Protein AF-A0A2W4QL28-F1 (afdb_monomer_lite)

Foldseek 3Di:
DDPQVVCCPPPVQLSVLQRQLVVCVPPPNPSNVVSNVSSVVSVVVVCVVVDVVPPPPPDPDPPDD

Structure (mmCIF, N/CA/C/O backbone):
data_AF-A0A2W4QL28-F1
#
_entry.id   AF-A0A2W4QL28-F1
#
loop_
_atom_site.group_PDB
_atom_site.id
_atom_site.type_symbol
_atom_site.label_atom_id
_atom_site.label_alt_id
_atom_site.label_comp_id
_atom_site.label_asym_id
_atom_site.label_entity_id
_atom_site.label_seq_id
_atom_site.pdbx_PDB_ins_code
_atom_site.Cartn_x
_atom_site.Cartn_y
_atom_site.Cartn_z
_atom_site.occupancy
_atom_site.B_iso_or_equiv
_atom_site.auth_seq_id
_atom_site.auth_comp_id
_atom_site.auth_asym_id
_atom_site.auth_atom_id
_atom_site.pdbx_PDB_model_num
ATOM 1 N N . MET A 1 1 ? -2.026 -13.620 -10.855 1.00 72.69 1 MET A N 1
ATOM 2 C CA . MET A 1 1 ? -2.542 -13.673 -9.470 1.00 72.69 1 MET A CA 1
ATOM 3 C C . MET A 1 1 ? -1.633 -12.788 -8.639 1.00 72.69 1 MET A C 1
ATOM 5 O O . MET A 1 1 ? -0.432 -12.990 -8.727 1.00 72.69 1 MET A O 1
ATOM 9 N N . SER A 1 2 ? -2.172 -11.787 -7.943 1.00 90.12 2 SER A N 1
ATOM 10 C CA . SER A 1 2 ? -1.379 -10.923 -7.054 1.00 90.12 2 SER A CA 1
ATOM 11 C C . SER A 1 2 ? -1.287 -11.550 -5.665 1.00 90.12 2 SER A C 1
ATOM 13 O O . SER A 1 2 ? -2.261 -12.159 -5.220 1.00 90.12 2 SER A O 1
ATOM 15 N N . GLN A 1 3 ? -0.176 -11.354 -4.954 1.00 91.75 3 GLN A N 1
ATOM 16 C CA . GLN A 1 3 ? -0.046 -11.752 -3.544 1.00 91.75 3 GLN A CA 1
ATOM 17 C C . GLN A 1 3 ? -0.981 -10.963 -2.606 1.00 91.75 3 GLN A C 1
ATOM 19 O O . GLN A 1 3 ? -1.166 -11.326 -1.447 1.00 91.75 3 GLN A O 1
ATOM 24 N N . PHE A 1 4 ? -1.607 -9.892 -3.101 1.00 94.75 4 PHE A N 1
ATOM 25 C CA . PHE A 1 4 ? -2.421 -8.968 -2.312 1.00 94.75 4 PHE A CA 1
ATOM 26 C C . PHE A 1 4 ? -3.932 -9.136 -2.500 1.00 94.75 4 PHE A C 1
ATOM 28 O O . PHE A 1 4 ? -4.702 -8.312 -2.013 1.00 94.75 4 PHE A O 1
ATOM 35 N N . THR A 1 5 ? -4.402 -10.198 -3.163 1.00 95.00 5 THR A N 1
ATOM 36 C CA . THR A 1 5 ? -5.838 -10.409 -3.453 1.00 95.00 5 THR A CA 1
ATOM 37 C C . THR A 1 5 ? -6.735 -10.412 -2.212 1.00 95.00 5 THR A C 1
ATOM 39 O O . THR A 1 5 ? -7.913 -10.081 -2.313 1.00 95.00 5 THR A O 1
ATOM 42 N N . PHE A 1 6 ? -6.197 -10.730 -1.031 1.00 93.94 6 PHE A N 1
ATOM 43 C CA . PHE A 1 6 ? -6.936 -10.662 0.234 1.00 93.94 6 PHE A CA 1
ATOM 44 C C . PHE A 1 6 ? -7.391 -9.234 0.591 1.00 93.94 6 PHE A C 1
ATOM 46 O O . PHE A 1 6 ? -8.435 -9.066 1.215 1.00 93.94 6 PHE A O 1
ATOM 53 N N . LEU A 1 7 ? -6.659 -8.204 0.146 1.00 94.31 7 LEU A N 1
ATOM 54 C CA . LEU A 1 7 ? -6.998 -6.796 0.381 1.00 94.31 7 LEU A CA 1
ATOM 55 C C . LEU A 1 7 ? -8.151 -6.308 -0.499 1.00 94.31 7 LEU A C 1
ATOM 57 O O . LEU A 1 7 ? -8.778 -5.301 -0.184 1.00 94.31 7 LEU A O 1
ATOM 61 N N . GLN A 1 8 ? -8.448 -7.003 -1.598 1.00 93.25 8 GLN A N 1
ATOM 62 C CA . GLN A 1 8 ? -9.384 -6.529 -2.617 1.00 93.25 8 GLN A CA 1
ATOM 63 C C . GLN A 1 8 ? -10.820 -6.361 -2.096 1.00 93.25 8 GLN A C 1
ATOM 65 O O . GLN A 1 8 ? -11.552 -5.518 -2.607 1.00 93.25 8 GLN A O 1
ATOM 70 N N . ARG A 1 9 ? -11.231 -7.159 -1.101 1.00 92.19 9 ARG A N 1
ATOM 71 C CA . ARG A 1 9 ? -12.608 -7.145 -0.580 1.00 92.19 9 ARG A CA 1
ATOM 72 C C . ARG A 1 9 ? -12.896 -5.966 0.347 1.00 92.19 9 ARG A C 1
ATOM 74 O O . ARG A 1 9 ? -13.979 -5.402 0.268 1.00 92.19 9 ARG A O 1
ATOM 81 N N . GLU A 1 10 ? -11.949 -5.613 1.212 1.00 91.00 10 GLU A N 1
ATOM 82 C CA . GLU A 1 10 ? -12.158 -4.610 2.270 1.00 91.00 10 GLU A CA 1
ATOM 83 C C . GLU A 1 10 ? -11.394 -3.304 2.012 1.00 91.00 10 GLU A C 1
ATOM 85 O O . GLU A 1 10 ? -11.832 -2.231 2.428 1.00 91.00 10 GLU A O 1
ATOM 90 N N . TRP A 1 11 ? -10.282 -3.365 1.276 1.00 94.94 11 TRP A N 1
ATOM 91 C CA . TRP A 1 11 ? -9.359 -2.247 1.083 1.00 94.94 11 TRP A CA 1
ATOM 92 C C . TRP A 1 11 ? -8.922 -2.106 -0.380 1.00 94.94 11 TRP A C 1
ATOM 94 O O . TRP A 1 11 ? -7.731 -2.127 -0.693 1.00 94.94 11 TRP A O 1
ATOM 104 N N . THR A 1 12 ? -9.877 -1.905 -1.295 1.00 95.62 12 THR A N 1
ATOM 105 C CA . THR A 1 12 ? -9.630 -1.813 -2.751 1.00 95.62 12 THR A CA 1
ATOM 106 C C . THR A 1 12 ? -8.537 -0.808 -3.121 1.00 95.62 12 THR A C 1
ATOM 108 O O . THR A 1 12 ? -7.655 -1.117 -3.915 1.00 95.62 12 THR A O 1
ATOM 111 N N . ALA A 1 13 ? -8.528 0.375 -2.499 1.00 95.44 13 ALA A N 1
ATOM 112 C CA . ALA A 1 13 ? -7.514 1.395 -2.777 1.00 95.44 13 ALA A CA 1
ATOM 113 C C . ALA A 1 13 ? -6.099 0.970 -2.331 1.00 95.44 13 ALA A C 1
ATOM 115 O O . ALA A 1 13 ? -5.111 1.314 -2.980 1.00 95.44 13 ALA A O 1
ATOM 116 N N . VAL A 1 14 ? -5.993 0.208 -1.235 1.00 97.06 14 VAL A N 1
ATOM 117 C CA . VAL A 1 14 ? -4.717 -0.357 -0.765 1.00 97.06 14 VAL A CA 1
ATOM 118 C C . VAL A 1 14 ? -4.273 -1.473 -1.708 1.00 97.06 14 VAL A C 1
ATOM 120 O O . VAL A 1 14 ? -3.107 -1.513 -2.094 1.00 97.06 14 VAL A O 1
ATOM 123 N N . PHE A 1 15 ? -5.206 -2.329 -2.134 1.00 97.62 15 PHE A N 1
ATOM 124 C CA . PHE A 1 15 ? -4.955 -3.396 -3.101 1.00 97.62 15 PHE A CA 1
ATOM 125 C C . PHE A 1 15 ? -4.389 -2.858 -4.419 1.00 97.62 15 PHE A C 1
ATOM 127 O O . PHE A 1 15 ? -3.352 -3.331 -4.875 1.00 97.62 15 PHE A O 1
ATOM 134 N N . GLU A 1 16 ? -5.006 -1.832 -5.007 1.00 97.38 16 GLU A N 1
ATOM 135 C CA . GLU A 1 16 ? -4.532 -1.241 -6.264 1.00 97.38 16 GLU A CA 1
ATOM 136 C C . GLU A 1 16 ? -3.100 -0.703 -6.163 1.00 97.38 16 GLU A C 1
ATOM 138 O O . GLU A 1 16 ? -2.297 -0.884 -7.080 1.00 97.38 16 GLU A O 1
ATOM 143 N N . ALA A 1 17 ? -2.762 -0.048 -5.050 1.00 97.38 17 ALA A N 1
AT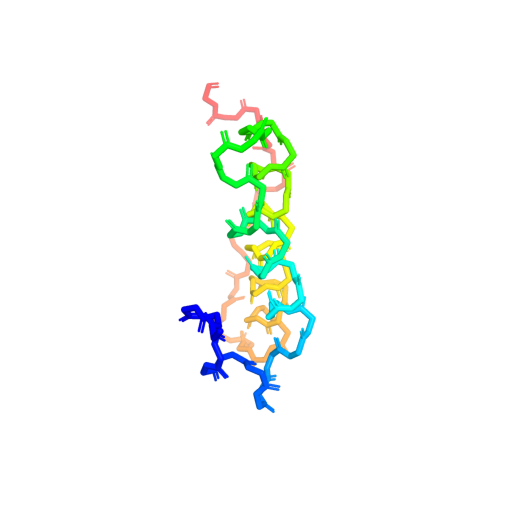OM 144 C CA . ALA A 1 17 ? -1.408 0.434 -4.810 1.00 97.38 17 ALA A CA 1
ATOM 145 C C . ALA A 1 17 ? -0.423 -0.730 -4.598 1.00 97.38 17 ALA A C 1
ATOM 147 O O . ALA A 1 17 ? 0.665 -0.720 -5.172 1.00 97.38 17 ALA A O 1
ATOM 148 N N . ALA A 1 18 ? -0.813 -1.760 -3.845 1.00 97.25 18 ALA A N 1
ATOM 149 C CA . ALA A 1 18 ? 0.022 -2.929 -3.583 1.00 97.25 18 ALA A CA 1
ATOM 150 C C . ALA A 1 18 ? 0.324 -3.734 -4.860 1.00 97.25 18 ALA A C 1
ATOM 152 O O . ALA A 1 18 ? 1.473 -4.103 -5.087 1.00 97.25 18 ALA A O 1
ATOM 153 N N . VAL A 1 19 ? -0.662 -3.920 -5.744 1.00 97.62 19 VAL A N 1
ATOM 154 C CA . VAL A 1 19 ? -0.476 -4.588 -7.048 1.00 97.62 19 VAL A CA 1
ATOM 155 C C . VAL A 1 19 ? 0.498 -3.814 -7.936 1.00 97.62 19 VAL A C 1
ATOM 157 O O . VAL A 1 19 ? 1.343 -4.410 -8.600 1.00 97.62 19 VAL A O 1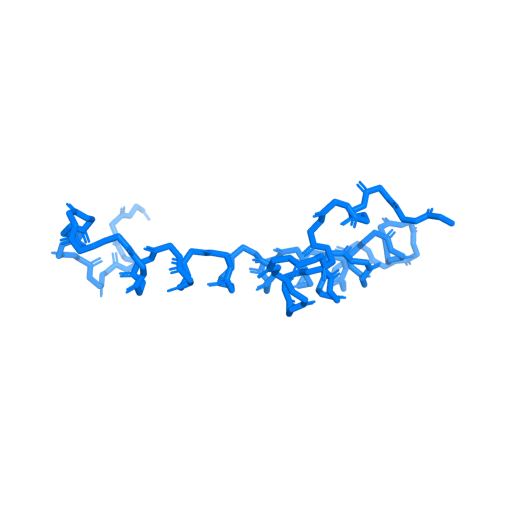
ATOM 160 N N . LYS A 1 20 ? 0.419 -2.478 -7.947 1.00 97.06 20 LYS A N 1
ATOM 161 C CA . LYS A 1 20 ? 1.360 -1.646 -8.715 1.00 97.06 20 LYS A CA 1
ATOM 162 C C . LYS A 1 20 ? 2.779 -1.722 -8.153 1.00 97.06 20 LYS A C 1
ATOM 164 O O . LYS A 1 20 ? 3.731 -1.749 -8.928 1.00 97.06 20 LYS A O 1
ATOM 169 N N . ALA A 1 21 ? 2.921 -1.789 -6.828 1.00 97.31 21 ALA A N 1
ATOM 170 C CA . ALA A 1 21 ? 4.215 -1.993 -6.184 1.00 97.31 21 ALA A CA 1
ATOM 171 C C . ALA A 1 21 ? 4.808 -3.370 -6.530 1.00 97.31 21 ALA A C 1
ATOM 173 O O . ALA A 1 21 ? 5.972 -3.459 -6.911 1.00 97.31 21 ALA A O 1
ATOM 174 N N . GLU A 1 22 ? 3.987 -4.421 -6.460 1.00 96.69 22 GLU A N 1
ATOM 175 C CA . GLU A 1 22 ? 4.350 -5.797 -6.814 1.00 96.69 22 GLU A CA 1
ATOM 176 C C . GLU A 1 22 ? 4.813 -5.905 -8.271 1.00 96.69 22 GLU A C 1
ATOM 178 O O . GLU A 1 22 ? 5.871 -6.465 -8.546 1.00 96.69 22 GLU A O 1
ATOM 183 N N . ALA A 1 23 ? 4.065 -5.312 -9.205 1.00 96.62 23 ALA A N 1
ATOM 184 C CA . ALA A 1 23 ? 4.395 -5.349 -10.627 1.00 96.62 23 ALA A CA 1
ATOM 185 C C . ALA A 1 23 ? 5.707 -4.617 -10.960 1.00 96.62 23 ALA A C 1
ATOM 187 O O . ALA A 1 23 ? 6.426 -5.029 -11.867 1.00 96.62 23 ALA A O 1
ATOM 188 N N . ALA A 1 24 ? 6.029 -3.543 -10.232 1.00 96.44 24 ALA A N 1
ATOM 189 C CA . ALA A 1 24 ? 7.214 -2.729 -10.488 1.00 96.44 24 ALA A CA 1
ATOM 190 C C . ALA A 1 24 ? 8.490 -3.255 -9.803 1.00 96.44 24 ALA A C 1
ATOM 192 O O . ALA A 1 24 ? 9.577 -2.780 -10.127 1.00 96.44 24 ALA A O 1
ATOM 193 N N . VAL A 1 25 ? 8.396 -4.223 -8.879 1.00 95.00 25 VAL A N 1
ATOM 194 C CA . VAL A 1 25 ? 9.497 -4.583 -7.960 1.00 95.00 25 VAL A CA 1
ATOM 195 C C . VAL A 1 25 ? 10.789 -5.012 -8.667 1.00 95.00 25 VAL A C 1
ATOM 197 O O . VAL A 1 25 ? 11.879 -4.727 -8.177 1.00 95.00 25 VAL A O 1
ATOM 200 N N . HIS A 1 26 ? 10.677 -5.659 -9.830 1.00 94.81 26 HIS A N 1
ATOM 201 C CA . HIS A 1 26 ? 11.830 -6.132 -10.600 1.00 94.81 26 HIS A CA 1
ATOM 202 C C . HIS A 1 26 ? 12.289 -5.151 -11.684 1.00 94.81 26 HIS A C 1
ATOM 204 O O . HIS A 1 26 ? 13.475 -5.112 -11.997 1.00 94.81 26 HIS A O 1
ATOM 210 N N . SER A 1 27 ? 11.372 -4.378 -12.270 1.00 96.19 27 SER A N 1
ATOM 211 C CA . SER A 1 27 ? 11.668 -3.503 -13.411 1.00 96.19 27 SER A CA 1
ATOM 212 C C . SER A 1 27 ? 12.058 -2.085 -13.002 1.00 96.19 27 SER A C 1
ATOM 214 O O . SER A 1 27 ? 12.899 -1.470 -13.649 1.00 96.19 27 SER A O 1
ATOM 216 N N . ASP A 1 28 ? 11.430 -1.550 -11.954 1.00 96.75 28 ASP A N 1
ATOM 217 C CA . ASP A 1 28 ? 11.651 -0.192 -11.461 1.00 96.75 28 ASP A CA 1
ATOM 218 C C . ASP A 1 28 ? 11.428 -0.137 -9.936 1.00 96.75 28 ASP A C 1
ATOM 220 O O . ASP A 1 28 ? 10.315 0.132 -9.459 1.00 96.75 28 ASP A O 1
ATOM 224 N N . PRO A 1 29 ? 12.491 -0.352 -9.140 1.00 94.00 29 PRO A N 1
ATOM 225 C CA . PRO A 1 29 ? 12.387 -0.363 -7.685 1.00 94.00 29 PRO A CA 1
ATOM 226 C C . PRO A 1 29 ? 11.997 1.005 -7.103 1.00 94.00 29 PRO A C 1
ATOM 228 O O . PRO A 1 29 ? 11.434 1.068 -6.007 1.00 94.00 29 PRO A O 1
ATOM 231 N N . ARG A 1 30 ? 12.246 2.113 -7.818 1.00 96.94 30 ARG A N 1
ATOM 232 C CA . ARG A 1 30 ? 11.849 3.455 -7.365 1.00 96.94 30 ARG A CA 1
ATOM 233 C C . ARG A 1 30 ? 10.336 3.613 -7.451 1.00 96.94 30 ARG A C 1
ATOM 235 O O . ARG A 1 30 ? 9.711 4.044 -6.479 1.00 96.94 30 ARG A O 1
ATOM 242 N N . THR A 1 31 ? 9.750 3.227 -8.579 1.00 97.00 31 THR A N 1
ATOM 243 C CA . THR A 1 31 ? 8.293 3.205 -8.758 1.00 97.00 31 THR A CA 1
ATOM 244 C C . THR A 1 31 ? 7.634 2.214 -7.797 1.00 97.00 31 THR A C 1
ATOM 246 O O . THR A 1 31 ? 6.607 2.536 -7.196 1.00 97.00 31 THR A O 1
ATOM 249 N N . ALA A 1 32 ? 8.252 1.052 -7.562 1.00 97.31 32 ALA A N 1
ATOM 250 C CA . ALA A 1 32 ? 7.769 0.087 -6.576 1.00 97.31 32 ALA A CA 1
ATOM 251 C C . ALA A 1 32 ? 7.699 0.688 -5.163 1.00 97.31 32 ALA A C 1
ATOM 253 O O . ALA A 1 32 ? 6.667 0.595 -4.498 1.00 97.31 32 ALA A O 1
ATOM 254 N N . CYS A 1 33 ? 8.761 1.372 -4.727 1.00 97.69 33 CYS A N 1
ATOM 255 C CA . CYS A 1 33 ? 8.811 2.0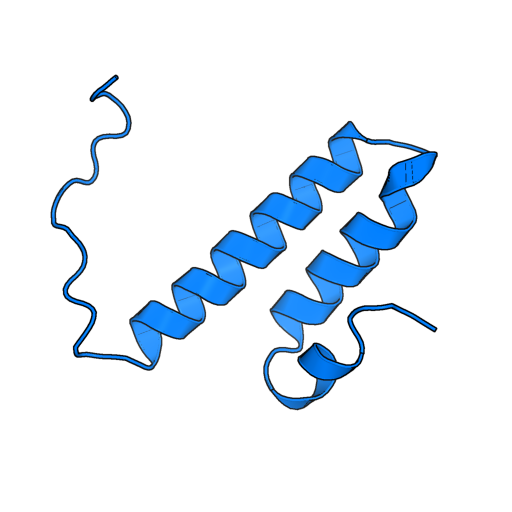31 -3.422 1.00 97.69 33 CYS A CA 1
ATOM 256 C C . CYS A 1 33 ? 7.752 3.140 -3.289 1.00 97.69 33 CYS A C 1
ATOM 258 O O . CYS A 1 33 ? 7.084 3.244 -2.258 1.00 97.69 33 CYS A O 1
ATOM 260 N N . PHE A 1 34 ? 7.532 3.925 -4.349 1.00 97.88 34 PHE A N 1
ATOM 261 C CA . PHE A 1 34 ? 6.476 4.941 -4.377 1.00 97.88 34 PHE A CA 1
ATOM 262 C C . PHE A 1 34 ? 5.087 4.333 -4.124 1.00 97.88 34 PHE A C 1
ATOM 264 O O . PHE A 1 34 ? 4.349 4.797 -3.250 1.00 97.88 34 PHE A O 1
ATOM 271 N N . TYR A 1 35 ? 4.738 3.263 -4.841 1.00 98.12 35 TYR A N 1
ATOM 272 C CA . TYR A 1 35 ? 3.445 2.603 -4.667 1.00 98.12 35 TYR A CA 1
ATOM 273 C C . TYR A 1 35 ? 3.325 1.856 -3.334 1.00 98.12 35 TYR A C 1
ATOM 275 O O . TYR A 1 35 ? 2.251 1.877 -2.731 1.00 98.12 35 TYR A O 1
ATOM 283 N N . ALA A 1 36 ? 4.413 1.276 -2.824 1.00 97.69 36 ALA A N 1
ATOM 284 C CA . ALA A 1 36 ? 4.438 0.662 -1.497 1.00 97.69 36 ALA A CA 1
ATOM 285 C C . ALA A 1 36 ? 4.142 1.694 -0.397 1.00 97.69 36 ALA A C 1
ATOM 287 O O . ALA A 1 36 ? 3.294 1.462 0.467 1.00 97.69 36 ALA A O 1
ATOM 288 N N . ARG A 1 37 ? 4.764 2.879 -0.471 1.00 97.62 37 ARG A N 1
ATOM 289 C CA . ARG A 1 37 ? 4.470 3.989 0.444 1.00 97.62 37 ARG A CA 1
ATOM 290 C C . ARG A 1 37 ? 3.008 4.425 0.345 1.00 97.62 37 ARG A C 1
ATOM 292 O O . ARG A 1 37 ? 2.354 4.583 1.372 1.00 97.62 37 ARG A O 1
ATOM 299 N N . ARG A 1 38 ? 2.474 4.571 -0.870 1.00 97.12 38 ARG A N 1
ATOM 300 C CA . ARG A 1 38 ? 1.062 4.919 -1.086 1.00 97.12 38 ARG A CA 1
ATOM 301 C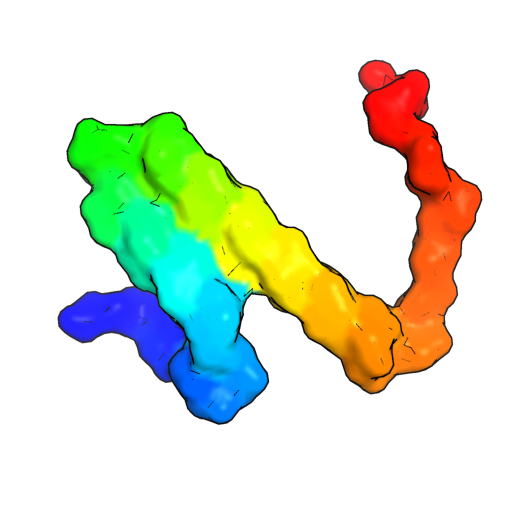 C . ARG A 1 38 ? 0.110 3.892 -0.464 1.00 97.12 38 ARG A C 1
ATOM 303 O O . ARG A 1 38 ? -0.883 4.287 0.142 1.00 97.12 38 ARG A O 1
ATOM 310 N N . ALA A 1 39 ? 0.401 2.598 -0.598 1.00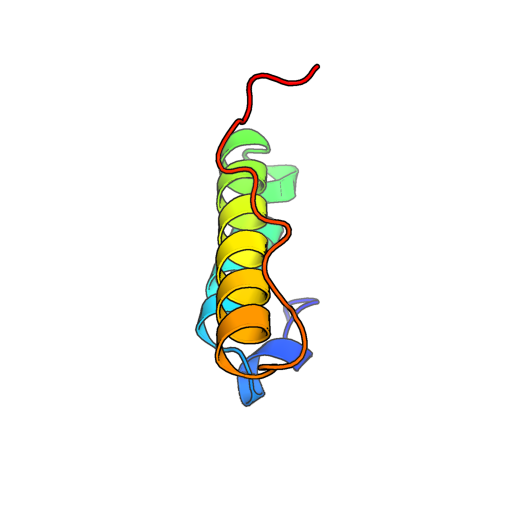 97.44 39 ALA A N 1
ATOM 311 C CA . ALA A 1 39 ? -0.396 1.537 0.016 1.00 97.44 39 ALA A CA 1
ATOM 312 C C . ALA A 1 39 ? -0.418 1.669 1.549 1.00 97.44 39 ALA A C 1
ATOM 314 O O . ALA A 1 39 ? -1.488 1.603 2.155 1.00 97.44 39 ALA A O 1
ATOM 315 N N . LEU A 1 40 ? 0.739 1.944 2.164 1.00 96.50 40 LEU A N 1
ATOM 316 C CA . LEU A 1 40 ? 0.849 2.168 3.607 1.00 96.50 40 LEU A CA 1
ATOM 317 C C . LEU A 1 40 ? 0.072 3.411 4.063 1.00 96.50 40 LEU A C 1
ATOM 319 O O . LEU A 1 40 ? -0.686 3.333 5.025 1.00 96.50 40 LEU A O 1
ATOM 323 N N . GLU A 1 41 ? 0.212 4.540 3.364 1.00 95.94 41 GLU A N 1
ATOM 324 C CA . GLU A 1 41 ? -0.516 5.778 3.681 1.00 95.94 41 GLU A CA 1
ATOM 325 C C . GLU A 1 41 ? -2.034 5.562 3.664 1.00 95.94 41 GLU A C 1
ATOM 327 O O . GLU A 1 41 ? -2.735 6.023 4.566 1.00 95.94 41 GLU A O 1
ATOM 332 N N . LEU A 1 42 ? -2.548 4.824 2.675 1.00 95.44 42 LEU A N 1
ATOM 333 C CA . LEU A 1 42 ? -3.970 4.495 2.567 1.00 95.44 42 LEU A CA 1
ATOM 334 C C . LEU A 1 42 ? -4.435 3.566 3.695 1.00 95.44 42 LEU A C 1
ATOM 336 O O . LEU A 1 42 ? -5.480 3.820 4.295 1.00 95.44 42 LEU A O 1
ATOM 340 N N . ALA A 1 43 ? -3.658 2.529 4.012 1.00 93.62 43 ALA A N 1
ATOM 341 C CA . ALA A 1 43 ? -3.979 1.586 5.082 1.00 93.62 43 ALA A CA 1
ATOM 342 C C . ALA A 1 43 ? -3.998 2.269 6.457 1.00 93.62 43 ALA A C 1
ATOM 344 O O . ALA A 1 43 ? -4.941 2.100 7.230 1.00 93.62 43 ALA A O 1
ATOM 345 N N . VAL A 1 44 ? -2.993 3.101 6.738 1.00 90.75 44 VAL A N 1
ATOM 346 C CA . VAL A 1 44 ? -2.889 3.872 7.982 1.00 90.75 44 VAL A CA 1
ATOM 347 C C . VAL A 1 44 ? -4.008 4.908 8.074 1.00 90.75 44 VAL A C 1
ATOM 349 O O . VAL A 1 44 ? -4.655 5.014 9.113 1.00 90.75 44 VAL A O 1
ATOM 352 N N . SER A 1 45 ? -4.301 5.629 6.988 1.00 89.50 45 SER A N 1
ATOM 353 C CA . SER A 1 45 ? -5.414 6.590 6.954 1.00 89.50 45 SER A CA 1
ATOM 354 C C . SER A 1 45 ? -6.757 5.916 7.236 1.00 89.50 45 SER A C 1
ATOM 356 O O . SER A 1 45 ? -7.579 6.450 7.982 1.00 89.50 45 SER A O 1
ATOM 358 N N . TRP A 1 46 ? -6.978 4.724 6.675 1.00 90.75 46 TRP A N 1
ATOM 359 C CA . TRP A 1 46 ? -8.164 3.926 6.968 1.00 90.75 46 TRP A CA 1
ATOM 360 C C . TRP A 1 46 ? -8.202 3.496 8.439 1.00 90.75 46 TRP A C 1
ATOM 362 O O . TRP A 1 46 ? -9.226 3.679 9.097 1.00 90.75 46 TRP A O 1
ATOM 372 N N . ALA A 1 47 ? -7.083 3.009 8.984 1.00 87.94 47 ALA A N 1
ATOM 373 C CA . ALA A 1 47 ? -6.992 2.607 10.384 1.00 87.94 47 ALA A CA 1
ATOM 374 C C . ALA A 1 47 ? -7.321 3.772 11.335 1.00 87.94 47 ALA A C 1
ATOM 376 O O . ALA A 1 47 ? -8.153 3.621 12.226 1.00 87.94 47 ALA A O 1
ATOM 377 N N . PHE A 1 48 ? -6.771 4.965 11.104 1.00 83.25 48 PHE A N 1
ATOM 378 C CA . PHE A 1 48 ? -7.094 6.146 11.913 1.00 83.25 48 PHE A CA 1
ATOM 379 C C . PHE A 1 48 ? -8.560 6.573 11.807 1.00 83.25 48 PHE A C 1
ATOM 381 O O . PHE A 1 48 ? -9.136 7.043 12.785 1.00 83.25 48 PHE A O 1
ATOM 388 N N . LYS A 1 49 ? -9.184 6.401 10.639 1.00 84.44 49 LYS A N 1
ATOM 389 C CA . LYS A 1 49 ? -10.598 6.742 10.447 1.00 84.44 49 LYS A CA 1
ATOM 390 C C . LYS A 1 49 ? -11.539 5.767 11.160 1.00 84.44 49 LYS A C 1
ATOM 392 O O . LYS A 1 49 ? -12.585 6.187 11.646 1.00 84.44 49 LYS A O 1
ATOM 397 N N . HIS A 1 50 ? -11.194 4.481 11.192 1.00 82.56 50 HIS A N 1
ATOM 398 C CA . HIS A 1 50 ? -12.070 3.424 11.708 1.00 82.56 50 HIS A CA 1
ATOM 399 C C . HIS A 1 50 ? -11.801 3.043 13.170 1.00 82.56 50 HIS A C 1
ATOM 401 O O . HIS A 1 50 ? -12.691 2.490 13.816 1.00 82.56 50 HIS A O 1
ATOM 407 N N . TYR A 1 51 ? -10.633 3.378 13.724 1.00 75.75 51 TYR A N 1
ATOM 408 C CA . TYR A 1 51 ? -10.286 3.105 15.119 1.00 75.75 51 TYR A CA 1
ATOM 409 C C . TYR A 1 51 ? -10.129 4.409 15.924 1.00 75.75 51 TYR A C 1
ATOM 411 O O . TYR A 1 51 ? -9.019 4.922 16.054 1.00 75.75 51 TYR A O 1
ATOM 419 N N . PRO A 1 52 ? -11.206 4.927 16.551 1.00 60.50 52 PRO A N 1
ATOM 420 C CA . PRO A 1 52 ? -11.163 6.165 17.344 1.00 60.50 52 PRO A CA 1
ATOM 421 C C . PRO A 1 52 ? -10.297 6.076 18.617 1.00 60.50 52 PRO A C 1
ATOM 423 O O . PRO A 1 52 ? -10.004 7.092 19.243 1.00 60.50 52 PRO A O 1
ATOM 426 N N . TRP A 1 53 ? -9.858 4.871 18.996 1.00 59.53 53 TRP A N 1
ATOM 427 C CA . TRP A 1 53 ? -8.927 4.629 20.105 1.00 59.53 53 TRP A CA 1
ATOM 428 C C . TRP A 1 53 ? -7.465 4.901 19.734 1.00 59.53 53 TRP A C 1
ATOM 430 O O . TRP A 1 53 ? -6.630 5.085 20.622 1.00 59.53 53 TRP A O 1
ATOM 440 N N . PHE A 1 54 ? -7.149 4.970 18.436 1.00 54.22 54 PHE A N 1
ATOM 441 C CA . PHE A 1 54 ? -5.861 5.445 17.946 1.00 54.22 54 PHE A CA 1
ATOM 442 C C . PHE A 1 54 ? -5.847 6.973 18.065 1.00 54.22 54 PHE A C 1
ATOM 444 O O . PHE A 1 54 ? -6.037 7.709 17.097 1.00 54.22 54 PHE A O 1
ATOM 451 N N . ARG A 1 55 ? -5.638 7.480 19.287 1.00 55.19 55 ARG A N 1
ATOM 452 C CA . ARG A 1 55 ? -5.183 8.862 19.450 1.00 55.19 55 ARG A CA 1
ATOM 453 C C . ARG A 1 55 ? -3.898 8.987 18.639 1.00 55.19 55 ARG A C 1
ATOM 455 O O . ARG A 1 55 ? -2.902 8.358 18.989 1.00 55.19 55 ARG A O 1
ATOM 462 N N . LEU A 1 56 ? -3.946 9.759 17.549 1.00 55.69 56 LEU A N 1
ATOM 463 C CA . LEU A 1 56 ? -2.762 10.257 16.850 1.00 55.69 56 LEU A CA 1
ATOM 464 C C . LEU A 1 56 ? -1.719 10.619 17.915 1.00 55.69 56 LEU A C 1
ATOM 466 O O . LEU A 1 56 ? -2.035 11.434 18.789 1.00 55.69 56 LEU A O 1
ATOM 470 N N . PRO A 1 57 ? -0.507 10.037 17.900 1.00 57.66 57 PRO A N 1
ATOM 471 C CA . PRO A 1 57 ? 0.581 10.620 18.657 1.00 57.66 57 PRO A CA 1
ATOM 472 C C . PRO A 1 57 ? 0.729 12.038 18.104 1.00 57.66 57 PRO A C 1
ATOM 474 O O . PRO A 1 57 ? 1.074 12.220 16.937 1.00 57.66 57 PRO A O 1
ATOM 477 N N . CYS A 1 58 ? 0.339 13.035 18.897 1.00 55.41 58 CYS A N 1
ATOM 478 C CA . CYS A 1 58 ? 0.384 14.445 18.537 1.00 55.41 58 CYS A CA 1
ATOM 479 C C . CYS A 1 58 ? 1.830 14.886 18.315 1.00 55.41 58 CYS A C 1
ATOM 481 O O . CYS A 1 58 ? 2.340 15.574 19.181 1.00 55.41 58 CYS A O 1
ATOM 483 N N . GLN A 1 59 ? 2.492 14.537 17.208 1.00 49.59 59 GLN A N 1
ATOM 484 C CA . GLN A 1 59 ? 3.680 15.243 16.715 1.00 49.59 59 GLN A CA 1
ATOM 485 C C . GLN A 1 59 ? 3.740 15.173 15.183 1.00 49.59 59 GLN A C 1
ATOM 487 O O . GLN A 1 59 ? 4.295 14.253 14.593 1.00 49.59 59 GLN A O 1
ATOM 492 N N . HIS A 1 60 ? 3.188 16.203 14.539 1.00 53.19 60 HIS A N 1
ATOM 493 C CA . HIS A 1 60 ? 3.420 16.533 13.129 1.00 53.19 60 HIS A CA 1
ATOM 494 C C . HIS A 1 60 ? 4.813 17.166 12.934 1.00 53.19 60 HIS A C 1
ATOM 496 O O . HIS A 1 60 ? 4.933 18.224 12.329 1.00 53.19 60 HIS A O 1
ATOM 502 N N . ASN A 1 61 ? 5.872 16.553 13.467 1.00 46.81 61 ASN A N 1
ATOM 503 C CA . ASN A 1 61 ? 7.245 16.993 13.223 1.00 46.81 61 ASN A CA 1
ATOM 504 C C . ASN A 1 61 ? 8.087 15.805 12.768 1.00 46.81 61 ASN A C 1
ATOM 506 O O . ASN A 1 61 ? 8.622 15.049 13.571 1.00 46.81 61 ASN A O 1
ATOM 510 N N . LEU A 1 62 ? 8.251 15.697 11.452 1.00 52.84 62 LEU A N 1
ATOM 511 C CA . LEU A 1 62 ? 9.253 14.856 10.789 1.00 52.84 62 LEU A CA 1
ATOM 512 C C . LEU A 1 62 ? 10.685 15.431 10.937 1.00 52.84 62 LEU A C 1
ATOM 514 O O . LEU A 1 62 ? 11.500 15.273 10.037 1.00 52.84 62 LEU A O 1
ATOM 518 N N . SER A 1 63 ? 10.988 16.105 12.053 1.00 45.53 63 SER A N 1
ATOM 519 C CA . SER A 1 63 ? 12.300 16.719 12.338 1.00 45.53 63 SER A CA 1
ATOM 520 C C . SER A 1 63 ? 12.927 16.220 13.643 1.00 45.53 63 SER A C 1
ATOM 522 O O . SER A 1 63 ? 13.865 16.829 14.145 1.00 45.53 63 SER A O 1
ATOM 524 N N . ALA A 1 64 ? 12.402 15.143 14.225 1.00 47.25 64 ALA A N 1
ATOM 525 C CA . ALA A 1 64 ? 12.975 14.517 15.411 1.00 47.25 64 ALA A CA 1
ATOM 526 C C . ALA A 1 64 ? 13.663 13.196 15.042 1.00 47.25 64 ALA A C 1
ATOM 5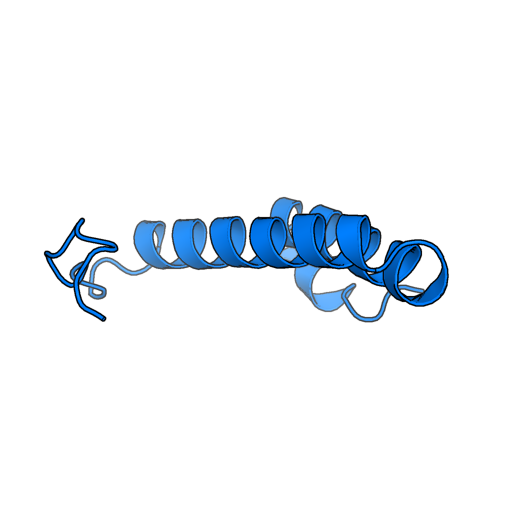28 O O . ALA A 1 64 ? 13.196 12.133 15.448 1.00 47.25 64 ALA A O 1
ATOM 529 N N . LEU A 1 65 ? 14.719 13.281 14.227 1.00 40.91 65 LEU A N 1
ATOM 530 C CA . LEU A 1 65 ? 15.882 12.381 14.216 1.00 40.91 65 LEU A CA 1
ATOM 531 C C . LEU A 1 65 ? 16.971 12.933 13.292 1.00 40.91 65 LEU A C 1
ATOM 533 O O . LEU A 1 65 ? 16.642 13.261 12.131 1.00 40.91 65 LEU A O 1
#

Sequence (65 aa):
MSQFTFLQREWTAVFEAAVKAEAAVHSDPRTACFYARRALELAVSWAFKHYPWFRLPCQHNLSAL

Secondary structure (DSSP, 8-state):
--TTGGGGTT-HHHHHHHHHHHHHTTT-HHHHHHHHHHHHHHHHHHHHHH-TT----S---TT--

Radius of gyration: 14.18 Å; chains: 1; bounding box: 28×31×34 Å

pLDDT: mean 84.86, std 17.83, range [40.91, 98.12]